Protein AF-A0A453KG47-F1 (afdb_monomer_lite)

pLDDT: mean 87.41, std 11.43, range [34.94, 98.25]

InterPro domains:
  IPR020103 Pseudouridine synthase, catalytic domain superfamily [SSF55120] (7-98)
  IPR050188 RluA Pseudouridine Synthase [PTHR21600] (10-138)

Organism: Aegilops tauschii subsp. strangulata (NCBI:txid200361)

Secondary structure (DSSP, 8-state):
----EETTEE------SS--TTHHHHIIIIISS-PPTT-TTT-HHHHHT--PPPPPTTS-HHHH--EEPGGG-EES--STTSSSPPP-----EEEEE-HHHHHHHHTSTT-----TT--EEEEEPPPPHHHHHHHHHHHHHT-

Sequence (143 aa):
WGLLMIAGFTWLELFPLTGRKHQLRVHCAEVLGTPIVGDYKYGRQAHQDWTPLPVPQTVDEELLRKQRLPFGLVLGGGSVAEEQPQLHLHCKQMMLPDISAAVQGLQSEDAERDFSGLEKLSFVAPLPLHMRLSWEVLKSVDK

Structure (mmCIF, N/CA/C/O backbone):
data_AF-A0A453KG47-F1
#
_entry.id   AF-A0A453KG47-F1
#
loop_
_atom_site.group_PDB
_atom_site.id
_atom_site.type_symbol
_atom_site.label_atom_id
_atom_site.label_alt_id
_atom_site.label_comp_id
_atom_site.label_asym_id
_atom_site.label_entity_id
_atom_site.label_seq_id
_atom_site.pdbx_PDB_ins_code
_atom_site.Cartn_x
_atom_site.Cartn_y
_atom_site.Cartn_z
_atom_site.occupancy
_atom_site.B_iso_or_equiv
_atom_site.auth_seq_id
_atom_site.auth_comp_id
_atom_site.auth_asym_id
_atom_site.auth_atom_id
_atom_site.pdbx_PDB_model_num
ATOM 1 N N . TRP A 1 1 ? -12.589 12.469 -5.146 1.00 34.94 1 TRP A N 1
ATOM 2 C CA . TRP A 1 1 ? -11.857 11.268 -5.580 1.00 34.94 1 TRP A CA 1
ATOM 3 C C . TRP A 1 1 ? -11.269 11.546 -6.952 1.00 34.94 1 TRP A C 1
ATOM 5 O O . TRP A 1 1 ? -12.006 11.524 -7.926 1.00 34.94 1 TRP A O 1
ATOM 15 N N . GLY A 1 2 ? -9.999 11.942 -7.022 1.00 42.84 2 GLY A N 1
ATOM 16 C CA . GLY A 1 2 ? -9.294 12.118 -8.291 1.00 42.84 2 GLY A CA 1
ATOM 17 C C . GLY A 1 2 ? -8.295 10.982 -8.432 1.00 42.84 2 GLY A C 1
ATOM 18 O O . GLY A 1 2 ? -7.355 10.923 -7.645 1.00 42.84 2 GLY A O 1
ATOM 19 N N . LEU A 1 3 ? -8.518 10.065 -9.376 1.00 56.25 3 LEU A N 1
ATOM 20 C CA . LEU A 1 3 ? -7.444 9.183 -9.822 1.00 56.25 3 LEU A CA 1
ATOM 21 C C . LEU A 1 3 ? -6.470 10.052 -10.616 1.00 56.25 3 LEU A C 1
ATOM 23 O O . LEU A 1 3 ? -6.812 10.532 -11.694 1.00 56.25 3 LEU A O 1
ATOM 27 N N . LEU A 1 4 ? -5.278 10.269 -10.072 1.00 61.41 4 LEU A N 1
ATOM 28 C CA . LEU A 1 4 ? -4.170 10.839 -10.822 1.00 61.41 4 LEU A CA 1
ATOM 29 C C . LEU A 1 4 ? -3.361 9.665 -11.376 1.00 61.41 4 LEU A C 1
ATOM 31 O O . LEU A 1 4 ? -2.718 8.943 -10.610 1.00 61.41 4 LEU A O 1
ATOM 35 N N . MET A 1 5 ? -3.471 9.436 -12.686 1.00 71.25 5 MET A N 1
ATOM 36 C CA . MET A 1 5 ? -2.599 8.502 -13.392 1.00 71.25 5 MET A CA 1
ATOM 37 C C . MET A 1 5 ? -1.358 9.251 -13.862 1.00 71.25 5 MET A C 1
ATOM 39 O O . MET A 1 5 ? -1.489 10.204 -14.622 1.00 71.25 5 MET A O 1
ATOM 43 N N . ILE A 1 6 ? -0.173 8.815 -13.440 1.00 75.94 6 ILE A N 1
ATOM 44 C CA . ILE A 1 6 ? 1.103 9.385 -13.890 1.00 75.94 6 ILE A CA 1
ATOM 45 C C . ILE A 1 6 ? 2.015 8.245 -14.314 1.00 75.94 6 ILE A C 1
ATOM 47 O O . ILE A 1 6 ? 2.240 7.322 -13.534 1.00 75.94 6 ILE A O 1
ATOM 51 N N . ALA A 1 7 ? 2.531 8.298 -15.544 1.00 79.31 7 ALA A N 1
ATOM 52 C CA . ALA A 1 7 ? 3.464 7.302 -16.082 1.00 79.31 7 ALA A CA 1
ATOM 53 C C . ALA A 1 7 ? 2.979 5.837 -15.955 1.00 79.31 7 ALA A C 1
ATOM 55 O O . ALA A 1 7 ? 3.777 4.928 -15.756 1.00 79.31 7 ALA A O 1
ATOM 56 N N . GLY A 1 8 ? 1.663 5.603 -16.034 1.00 86.88 8 GLY A N 1
ATOM 57 C CA . GLY A 1 8 ? 1.062 4.270 -15.872 1.00 86.88 8 GLY A CA 1
ATOM 58 C C . GLY A 1 8 ? 0.831 3.827 -14.419 1.00 86.88 8 GLY A C 1
ATOM 59 O O . GLY A 1 8 ? 0.343 2.724 -14.191 1.00 86.88 8 GLY A O 1
ATOM 60 N N . PHE A 1 9 ? 1.120 4.680 -13.433 1.00 91.56 9 PHE A N 1
ATOM 61 C CA . PHE A 1 9 ? 0.868 4.429 -12.014 1.00 91.56 9 PHE A CA 1
ATOM 62 C C . PHE A 1 9 ? -0.370 5.177 -11.529 1.00 91.56 9 PHE A C 1
ATOM 64 O O . PHE A 1 9 ? -0.667 6.271 -11.998 1.00 91.56 9 PHE A O 1
ATOM 71 N N . THR A 1 10 ? -1.067 4.607 -10.546 1.00 92.19 10 THR A N 1
ATOM 72 C CA . THR A 1 10 ? -2.227 5.232 -9.894 1.00 92.19 10 THR A CA 1
ATOM 73 C C . THR A 1 10 ? -2.053 5.213 -8.382 1.00 92.19 10 THR A C 1
ATOM 75 O O . THR A 1 10 ? -1.703 4.184 -7.803 1.00 92.19 10 THR A O 1
ATOM 78 N N . TRP A 1 11 ? -2.349 6.338 -7.731 1.00 92.12 11 TRP A N 1
ATOM 79 C CA . TRP A 1 11 ? -2.468 6.406 -6.275 1.00 92.12 11 TRP A CA 1
ATOM 80 C C . TRP A 1 11 ? -3.888 6.037 -5.836 1.00 92.12 11 TRP A C 1
ATOM 82 O O . TRP A 1 11 ? -4.858 6.620 -6.319 1.00 92.12 11 TRP A O 1
ATOM 92 N N . LEU A 1 12 ? -4.010 5.067 -4.927 1.00 93.56 12 LEU A N 1
ATOM 93 C CA . LEU A 1 12 ? -5.296 4.534 -4.473 1.00 93.56 12 LEU A CA 1
ATOM 94 C C . LEU A 1 12 ? -5.431 4.627 -2.953 1.00 93.56 12 LEU A C 1
ATOM 96 O O . LEU A 1 12 ? -4.535 4.229 -2.210 1.00 93.56 12 LEU A O 1
ATOM 100 N N . GLU A 1 13 ? -6.601 5.072 -2.504 1.00 95.19 13 GLU A N 1
ATOM 101 C CA . GLU A 1 13 ? -7.048 4.937 -1.119 1.00 95.19 13 GLU A CA 1
ATOM 102 C C . GLU A 1 13 ? -8.040 3.774 -1.030 1.00 95.19 13 GLU A C 1
ATOM 104 O O . GLU A 1 13 ? -8.996 3.695 -1.801 1.00 95.19 13 GLU A O 1
ATOM 109 N N . LEU A 1 14 ? -7.798 2.845 -0.103 1.00 95.50 14 LEU A N 1
ATOM 110 C CA . LEU A 1 14 ? -8.571 1.612 0.040 1.00 95.50 14 LEU A CA 1
ATOM 111 C C . LEU A 1 14 ? -9.119 1.504 1.465 1.00 95.50 14 LEU A C 1
ATOM 113 O O . LEU A 1 14 ? -8.374 1.654 2.431 1.00 95.50 14 LEU A O 1
ATOM 117 N N . PHE A 1 15 ? -10.404 1.169 1.586 1.00 96.00 15 PHE A N 1
ATOM 118 C CA . PHE A 1 15 ? -11.104 0.998 2.862 1.00 96.00 15 PHE A CA 1
ATOM 119 C C . PHE A 1 15 ? -11.572 -0.460 2.993 1.00 96.00 15 PHE A C 1
ATOM 121 O O . PHE A 1 15 ? -12.695 -0.786 2.599 1.00 96.00 15 PHE A O 1
ATOM 128 N N . PRO A 1 16 ? -10.711 -1.384 3.462 1.00 95.31 16 PRO A N 1
ATOM 129 C CA . PRO A 1 16 ? -11.088 -2.787 3.590 1.00 95.31 16 PRO A CA 1
ATOM 130 C C . PRO A 1 16 ? -12.182 -2.967 4.650 1.00 95.31 16 PRO A C 1
ATOM 132 O O . PRO A 1 16 ? -11.995 -2.614 5.810 1.00 95.31 16 PRO A O 1
ATOM 135 N N . LEU A 1 17 ? -13.303 -3.583 4.264 1.00 95.25 17 LEU A N 1
ATOM 136 C CA . LEU A 1 17 ? -14.383 -3.946 5.195 1.00 95.25 17 LEU A CA 1
ATOM 137 C C . LEU A 1 17 ? -14.085 -5.226 5.990 1.00 95.25 17 LEU A C 1
ATOM 139 O O . LEU A 1 17 ? -14.712 -5.493 7.010 1.00 95.25 17 LEU A O 1
ATOM 143 N N . THR A 1 18 ? -13.140 -6.039 5.518 1.00 96.56 18 THR A N 1
ATOM 144 C CA . THR A 1 18 ? -12.721 -7.282 6.173 1.00 96.56 18 THR A CA 1
ATOM 145 C C . THR A 1 18 ? -11.199 -7.356 6.265 1.00 96.56 18 THR A C 1
ATOM 147 O O . THR A 1 18 ? -10.495 -6.657 5.545 1.00 96.56 18 THR A O 1
ATOM 150 N N . GLY A 1 19 ? -10.678 -8.230 7.128 1.00 94.81 19 GLY A N 1
ATOM 151 C CA . GLY A 1 19 ? -9.236 -8.418 7.344 1.00 94.81 19 GLY A CA 1
ATOM 152 C C . GLY A 1 19 ? -8.673 -9.714 6.754 1.00 94.81 19 GLY A C 1
ATOM 153 O O . GLY A 1 19 ? -7.872 -10.380 7.408 1.00 94.81 19 GLY A O 1
ATOM 154 N N . ARG A 1 20 ? -9.118 -10.153 5.565 1.00 97.50 20 ARG A N 1
ATOM 155 C CA . ARG A 1 20 ? -8.637 -11.426 4.991 1.00 97.50 20 ARG A CA 1
ATOM 156 C C . ARG A 1 20 ? -7.151 -11.324 4.624 1.00 97.50 20 ARG A C 1
ATOM 158 O O . ARG A 1 20 ? -6.651 -10.273 4.218 1.00 97.50 20 ARG A O 1
ATOM 165 N N . LYS A 1 21 ? -6.427 -12.442 4.734 1.00 97.62 21 LYS A N 1
ATOM 166 C CA . LYS A 1 21 ? -4.990 -12.496 4.429 1.00 97.62 21 LYS A CA 1
ATOM 167 C C . LYS A 1 21 ? -4.726 -12.021 2.995 1.00 97.62 21 LYS A C 1
ATOM 169 O O . LYS A 1 21 ? -5.257 -12.595 2.052 1.00 97.62 21 LYS A O 1
ATOM 174 N N . HIS A 1 22 ? -3.878 -11.000 2.854 1.00 97.69 22 HIS A N 1
ATOM 175 C CA . HIS A 1 22 ? -3.499 -10.376 1.576 1.00 97.69 22 HIS A CA 1
ATOM 176 C C . HIS A 1 22 ? -4.663 -9.802 0.747 1.00 97.69 22 HIS A C 1
ATOM 178 O O . HIS A 1 22 ? -4.491 -9.586 -0.448 1.00 97.69 22 HIS A O 1
ATOM 184 N N . GLN A 1 23 ? -5.820 -9.524 1.354 1.00 97.88 23 GLN A N 1
ATOM 185 C CA . GLN A 1 23 ? -7.038 -9.137 0.636 1.00 97.88 23 GLN A CA 1
ATOM 186 C C . GLN A 1 23 ? -6.830 -8.023 -0.395 1.00 97.88 23 GLN A C 1
ATOM 188 O O . GLN A 1 23 ? -7.130 -8.214 -1.568 1.00 97.88 23 GLN A O 1
ATOM 193 N N . LEU A 1 24 ? -6.268 -6.887 0.028 1.00 97.94 24 LEU A N 1
ATOM 194 C CA . LEU A 1 24 ? -6.058 -5.738 -0.857 1.00 97.94 24 LEU A CA 1
ATOM 195 C C . LEU A 1 24 ? -5.092 -6.056 -2.002 1.00 97.94 24 LEU A C 1
ATOM 197 O O . LEU A 1 24 ? -5.326 -5.658 -3.134 1.00 97.94 24 LEU A O 1
ATOM 201 N N . ARG A 1 25 ? -4.042 -6.833 -1.723 1.00 98.25 25 ARG A N 1
ATOM 202 C CA . ARG A 1 25 ? -3.035 -7.234 -2.715 1.00 98.25 25 ARG A CA 1
ATOM 203 C C . ARG A 1 25 ? -3.645 -8.095 -3.819 1.00 98.25 25 ARG A C 1
ATOM 205 O O . ARG A 1 25 ? -3.431 -7.825 -4.994 1.00 98.25 25 ARG A O 1
ATOM 212 N N . VAL A 1 26 ? -4.444 -9.091 -3.428 1.00 98.00 26 VAL A N 1
ATOM 213 C CA . VAL A 1 26 ? -5.164 -9.970 -4.362 1.00 98.00 26 VAL A CA 1
ATOM 214 C C . VAL A 1 26 ? -6.213 -9.185 -5.144 1.00 98.00 26 VAL A C 1
ATOM 216 O O . VAL A 1 26 ? -6.305 -9.347 -6.352 1.00 98.00 26 VAL A O 1
ATOM 219 N N . HIS A 1 27 ? -6.977 -8.306 -4.489 1.00 97.50 27 HIS A N 1
ATOM 220 C CA . HIS A 1 27 ? -7.978 -7.486 -5.174 1.00 97.50 27 HIS A CA 1
ATOM 221 C C . HIS A 1 27 ? -7.336 -6.564 -6.223 1.00 97.50 27 HIS A C 1
ATOM 223 O O . HIS A 1 27 ? -7.817 -6.498 -7.349 1.00 97.50 27 HIS A O 1
ATOM 229 N N . CYS A 1 28 ? -6.230 -5.894 -5.891 1.00 97.50 28 CYS A N 1
ATOM 230 C CA . CYS A 1 28 ? -5.508 -5.055 -6.845 1.00 97.50 28 CYS A CA 1
ATOM 231 C C . CYS A 1 28 ? -4.959 -5.861 -8.032 1.00 97.50 28 CYS A C 1
ATOM 233 O O . CYS A 1 28 ? -5.132 -5.447 -9.172 1.00 97.50 28 CYS A O 1
ATOM 235 N N . ALA A 1 29 ? -4.339 -7.017 -7.786 1.00 97.19 29 ALA A N 1
ATOM 236 C CA . ALA A 1 29 ? -3.748 -7.821 -8.854 1.00 97.19 29 ALA A CA 1
ATOM 237 C C . ALA A 1 29 ? -4.792 -8.539 -9.727 1.00 97.19 29 ALA A C 1
ATOM 239 O O . ALA A 1 29 ? -4.776 -8.386 -10.942 1.00 97.19 29 ALA A O 1
ATOM 240 N N . GLU A 1 30 ? -5.704 -9.297 -9.117 1.00 96.62 30 GLU A N 1
ATOM 241 C CA . GLU A 1 30 ? -6.575 -10.247 -9.827 1.00 96.62 30 GLU A CA 1
ATOM 242 C C . GLU A 1 30 ? -7.926 -9.643 -10.230 1.00 96.62 30 GLU A C 1
ATOM 244 O O . GLU A 1 30 ? -8.502 -10.036 -11.238 1.00 96.62 30 GLU A O 1
ATOM 249 N N . VAL A 1 31 ? -8.462 -8.703 -9.439 1.00 96.19 31 VAL A N 1
ATOM 250 C CA . VAL A 1 31 ? -9.795 -8.120 -9.692 1.00 96.19 31 VAL A CA 1
ATOM 251 C C . VAL A 1 31 ? -9.683 -6.830 -10.494 1.00 96.19 31 VAL A C 1
ATOM 253 O O . VAL A 1 31 ? -10.427 -6.638 -11.449 1.00 96.19 31 VAL A O 1
ATOM 256 N N . LEU A 1 32 ? -8.757 -5.944 -10.114 1.00 94.75 32 LEU A N 1
ATOM 257 C CA . LEU A 1 32 ? -8.539 -4.681 -10.825 1.00 94.75 32 LEU A CA 1
ATOM 258 C C . LEU A 1 32 ? -7.584 -4.824 -12.018 1.00 94.75 32 LEU A C 1
ATOM 260 O O . LEU A 1 32 ? -7.569 -3.951 -12.879 1.00 94.75 32 LEU A O 1
ATOM 264 N N . GLY A 1 33 ? -6.777 -5.890 -12.074 1.00 94.81 33 GLY A N 1
ATOM 265 C CA . GLY A 1 33 ? -5.730 -6.039 -13.091 1.00 94.81 33 GLY A CA 1
ATOM 266 C C . GLY A 1 33 ? -4.569 -5.048 -12.928 1.00 94.81 33 GLY A C 1
ATOM 267 O O . GLY A 1 33 ? -3.764 -4.884 -13.840 1.00 94.81 33 GLY A O 1
ATOM 268 N N . THR A 1 34 ? -4.475 -4.376 -11.778 1.00 95.00 34 THR A N 1
ATOM 269 C CA . THR A 1 34 ? -3.492 -3.326 -11.478 1.00 95.00 34 THR A CA 1
ATOM 270 C C . THR A 1 34 ? -2.743 -3.682 -10.187 1.00 95.00 34 THR A C 1
ATOM 272 O O . THR A 1 34 ? -3.102 -3.198 -9.104 1.00 95.00 34 THR A O 1
ATOM 275 N N . PRO A 1 35 ? -1.741 -4.580 -10.244 1.00 96.62 35 PRO A N 1
ATOM 276 C CA . PRO A 1 35 ? -1.026 -5.028 -9.055 1.00 96.62 35 PRO A CA 1
ATOM 277 C C . PRO A 1 35 ? -0.279 -3.879 -8.365 1.00 96.62 35 PRO A C 1
ATOM 279 O O .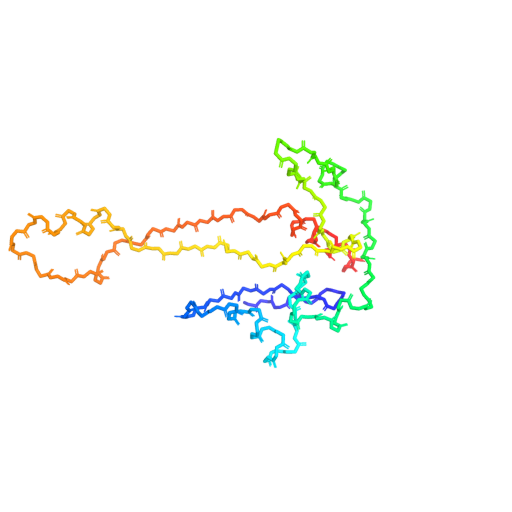 PRO A 1 35 ? 0.174 -2.928 -8.997 1.00 96.62 35 PRO A O 1
ATOM 282 N N . ILE A 1 36 ? -0.122 -3.991 -7.045 1.00 97.56 36 ILE A N 1
ATOM 283 C CA . ILE A 1 36 ? 0.577 -2.987 -6.233 1.00 97.56 36 ILE A CA 1
ATOM 284 C C . ILE A 1 36 ? 2.083 -3.024 -6.542 1.00 97.56 36 ILE A C 1
ATOM 286 O O . ILE A 1 36 ? 2.676 -4.099 -6.638 1.00 97.56 36 ILE A O 1
ATOM 290 N N . VAL A 1 37 ? 2.715 -1.852 -6.639 1.00 97.06 37 VAL A N 1
ATOM 291 C CA . VAL A 1 37 ? 4.169 -1.722 -6.830 1.00 97.06 37 VAL A CA 1
ATOM 292 C C . VAL A 1 37 ? 4.936 -2.409 -5.694 1.00 97.06 37 VAL A C 1
ATOM 294 O O . VAL A 1 37 ? 4.584 -2.276 -4.522 1.00 97.06 37 VAL A O 1
ATOM 297 N N . GLY A 1 38 ? 5.987 -3.152 -6.032 1.00 96.75 38 GLY A N 1
ATOM 298 C CA . GLY A 1 38 ? 6.769 -3.986 -5.118 1.00 96.75 38 GLY A CA 1
ATOM 299 C C . GLY A 1 38 ? 6.056 -5.261 -4.653 1.00 96.75 38 GLY A C 1
ATOM 300 O O . GLY A 1 38 ? 6.550 -5.955 -3.761 1.00 96.75 38 GLY A O 1
ATOM 301 N N . ASP A 1 39 ? 4.892 -5.600 -5.219 1.00 97.50 39 ASP A N 1
ATOM 302 C CA . ASP A 1 39 ? 4.219 -6.870 -4.958 1.00 97.50 39 ASP A CA 1
ATOM 303 C C . ASP A 1 39 ? 4.691 -7.974 -5.912 1.00 97.50 39 ASP A C 1
ATOM 305 O O . ASP A 1 39 ? 3.997 -8.373 -6.846 1.00 97.50 39 ASP A O 1
ATOM 309 N N . TYR A 1 40 ? 5.857 -8.547 -5.629 1.00 96.25 40 TYR A N 1
ATOM 310 C CA . TYR A 1 40 ? 6.413 -9.643 -6.434 1.00 96.25 40 TYR A CA 1
ATOM 311 C C . TYR A 1 40 ? 5.620 -10.954 -6.348 1.00 96.25 40 TYR A C 1
ATOM 313 O O . TYR A 1 40 ? 5.846 -11.871 -7.140 1.00 96.25 40 TYR A O 1
ATOM 321 N N . LYS A 1 41 ? 4.701 -11.082 -5.379 1.00 96.94 41 LYS A N 1
ATOM 322 C CA . LYS A 1 41 ? 3.917 -12.307 -5.197 1.00 96.94 41 LYS A CA 1
ATOM 323 C C . LYS A 1 41 ? 2.724 -12.349 -6.144 1.00 96.94 41 LYS A C 1
ATOM 325 O O . LYS A 1 41 ? 2.522 -13.372 -6.790 1.00 96.94 41 LYS A O 1
ATOM 330 N N . TYR A 1 42 ? 1.943 -11.272 -6.182 1.00 97.31 42 TYR A N 1
ATOM 331 C CA . TYR A 1 42 ? 0.710 -11.194 -6.971 1.00 97.31 42 TYR A CA 1
ATOM 332 C C . TYR A 1 42 ? 0.886 -10.378 -8.258 1.00 97.31 42 TYR A C 1
ATOM 334 O O . TYR A 1 42 ? 0.161 -10.577 -9.218 1.00 97.31 42 TYR A O 1
ATOM 342 N N . GLY A 1 43 ? 1.892 -9.505 -8.317 1.00 94.56 43 GLY A N 1
ATOM 343 C CA . GLY A 1 43 ? 2.206 -8.673 -9.475 1.00 94.56 43 GLY A CA 1
ATOM 344 C C . GLY A 1 43 ? 3.402 -9.154 -10.285 1.00 94.56 43 GLY A C 1
ATOM 345 O O . GLY A 1 43 ? 4.050 -8.324 -10.912 1.00 94.56 43 GLY A O 1
ATOM 346 N N . ARG A 1 44 ? 3.747 -10.451 -10.259 1.00 92.50 44 ARG A N 1
ATOM 347 C CA . ARG A 1 44 ? 4.987 -10.965 -10.874 1.00 92.50 44 ARG A CA 1
ATOM 348 C C . ARG A 1 44 ? 5.173 -10.472 -12.310 1.00 92.50 44 ARG A C 1
ATOM 350 O O . ARG A 1 44 ? 6.254 -10.000 -12.623 1.00 92.50 44 ARG A O 1
ATOM 357 N N . GLN A 1 45 ? 4.140 -10.556 -13.151 1.00 90.38 45 GLN A N 1
ATOM 358 C CA . GLN A 1 45 ? 4.240 -10.147 -14.555 1.00 90.38 45 GLN A CA 1
ATOM 359 C C . GLN A 1 45 ? 4.573 -8.658 -14.701 1.00 90.38 45 GLN A C 1
ATOM 361 O O . GLN A 1 45 ? 5.445 -8.305 -15.481 1.00 90.38 45 GLN A O 1
ATOM 366 N N . ALA A 1 46 ? 3.948 -7.798 -13.893 1.00 90.19 46 ALA A N 1
ATOM 367 C CA . ALA A 1 46 ? 4.208 -6.359 -13.907 1.00 90.19 46 ALA A CA 1
ATOM 368 C C . ALA A 1 46 ? 5.629 -5.991 -13.440 1.00 90.19 46 ALA A C 1
ATOM 370 O O . ALA A 1 46 ? 6.114 -4.914 -13.762 1.00 90.19 46 ALA A O 1
ATOM 371 N N . HIS A 1 47 ? 6.293 -6.872 -12.685 1.00 93.62 47 HIS A N 1
ATOM 372 C CA . HIS A 1 47 ? 7.649 -6.645 -12.179 1.00 93.62 47 HIS A CA 1
ATOM 373 C C . HIS A 1 47 ? 8.731 -7.410 -12.958 1.00 93.62 47 HIS A C 1
ATOM 375 O O . HIS A 1 47 ? 9.905 -7.248 -12.645 1.00 93.62 47 HIS A O 1
ATOM 381 N N . GLN A 1 48 ? 8.369 -8.251 -13.937 1.00 90.31 48 GLN A N 1
ATOM 382 C CA . GLN A 1 48 ? 9.350 -8.939 -14.792 1.00 90.31 48 GLN A CA 1
ATOM 383 C C . GLN A 1 48 ? 10.099 -7.947 -15.680 1.00 90.31 48 GLN A C 1
ATOM 385 O O . GLN A 1 48 ? 11.320 -8.007 -15.760 1.00 90.31 48 GLN A O 1
ATOM 390 N N . ASP A 1 49 ? 9.362 -7.007 -16.267 1.00 85.94 49 ASP A N 1
ATOM 391 C CA . ASP A 1 49 ? 9.893 -5.972 -17.156 1.00 85.94 49 ASP A CA 1
ATOM 392 C C . ASP A 1 49 ? 10.037 -4.627 -16.420 1.00 85.94 49 ASP A C 1
ATOM 394 O O . ASP A 1 49 ? 9.896 -3.551 -17.007 1.00 85.94 49 ASP A O 1
ATOM 398 N N . TRP A 1 50 ? 10.261 -4.678 -15.099 1.00 92.50 50 TRP A N 1
ATOM 399 C CA . TRP A 1 50 ? 10.381 -3.476 -14.282 1.00 92.50 50 TRP A CA 1
ATOM 400 C C . TRP A 1 50 ? 11.553 -2.623 -14.766 1.00 92.50 50 TRP A C 1
ATOM 402 O O . TRP A 1 50 ? 12.696 -3.071 -14.786 1.00 92.50 50 TRP A O 1
ATOM 412 N N . THR A 1 51 ? 11.257 -1.377 -15.124 1.00 91.38 51 THR A N 1
ATOM 413 C CA . THR A 1 51 ? 12.267 -0.385 -15.485 1.00 91.38 51 THR A CA 1
ATOM 414 C C . THR A 1 51 ? 12.196 0.752 -14.472 1.00 91.38 51 THR A C 1
ATOM 416 O O . THR A 1 51 ? 11.150 1.403 -14.382 1.00 91.38 51 THR A O 1
ATOM 419 N N . PRO A 1 52 ? 13.267 0.999 -13.698 1.00 92.38 52 PRO A N 1
ATOM 420 C CA . PRO A 1 52 ? 13.299 2.099 -12.746 1.00 92.38 52 PRO A CA 1
ATOM 421 C C . PRO A 1 52 ? 13.044 3.444 -13.427 1.00 92.38 52 PRO A C 1
ATOM 423 O O . PRO A 1 52 ? 13.607 3.739 -14.483 1.00 92.38 52 PRO A O 1
ATOM 426 N N . LEU A 1 53 ? 12.211 4.280 -12.808 1.00 90.94 53 LEU A N 1
ATOM 427 C CA . LEU A 1 53 ? 12.002 5.642 -13.290 1.00 90.94 53 LEU A CA 1
ATOM 428 C C . LEU A 1 53 ? 13.242 6.510 -13.026 1.00 90.94 53 LEU A C 1
ATOM 430 O O . LEU A 1 53 ? 13.898 6.345 -11.993 1.00 90.94 53 LEU A O 1
ATOM 434 N N . PRO A 1 54 ? 13.562 7.464 -13.917 1.00 88.88 54 PRO A N 1
ATOM 435 C CA . PRO A 1 54 ? 14.673 8.376 -13.691 1.00 88.88 54 PRO A CA 1
ATOM 436 C C . PRO A 1 54 ? 14.404 9.234 -12.451 1.00 88.88 54 PRO A C 1
ATOM 438 O O . PRO A 1 54 ? 13.312 9.776 -12.277 1.00 88.88 54 PRO A O 1
ATOM 441 N N . VAL A 1 55 ? 15.415 9.378 -11.593 1.00 85.44 55 VAL A N 1
ATOM 442 C CA . VAL A 1 55 ? 15.346 10.299 -10.454 1.00 85.44 55 VAL A CA 1
ATOM 443 C C . VAL A 1 55 ? 15.464 11.731 -10.988 1.00 85.44 55 VAL A C 1
ATOM 445 O O . VAL A 1 55 ? 16.465 12.052 -11.635 1.00 85.44 55 VAL A O 1
ATOM 448 N N . PRO A 1 56 ? 14.480 12.611 -10.748 1.00 81.25 56 PRO A N 1
ATOM 449 C CA . PRO A 1 56 ? 14.570 13.995 -11.184 1.00 81.25 56 PRO A CA 1
ATOM 450 C C . PRO A 1 56 ? 15.579 14.760 -10.315 1.00 81.25 56 PRO A C 1
ATOM 452 O O . PRO A 1 56 ? 15.690 14.527 -9.114 1.00 81.25 56 PRO A O 1
ATOM 455 N N . GLN A 1 57 ? 16.272 15.736 -10.908 1.00 78.50 57 GLN A N 1
ATOM 456 C CA . GLN A 1 57 ? 17.287 16.560 -10.222 1.00 78.50 57 GLN A CA 1
ATOM 457 C C . GLN A 1 57 ? 16.726 17.380 -9.045 1.00 78.50 57 GLN A C 1
ATOM 459 O O . GLN A 1 57 ? 17.479 17.947 -8.263 1.00 78.50 57 GLN A O 1
ATOM 464 N N . THR A 1 58 ? 15.400 17.475 -8.936 1.00 79.38 58 THR A N 1
ATOM 465 C CA . THR A 1 58 ? 14.694 18.198 -7.876 1.00 79.38 58 THR A CA 1
ATOM 466 C C . THR A 1 58 ? 14.479 17.374 -6.605 1.00 79.38 58 THR A C 1
ATOM 468 O O . THR A 1 58 ? 13.983 17.934 -5.629 1.00 79.38 58 THR A O 1
ATOM 471 N N . VAL A 1 59 ? 14.768 16.063 -6.599 1.00 80.31 59 VAL A N 1
ATOM 472 C CA . VAL A 1 59 ? 14.671 15.256 -5.369 1.00 80.31 59 VAL A CA 1
ATOM 473 C C . VAL A 1 59 ? 15.808 15.631 -4.430 1.00 80.31 59 VAL A C 1
ATOM 475 O O . VAL A 1 59 ? 16.960 15.712 -4.841 1.00 80.31 59 VAL A O 1
ATOM 478 N N . ASP A 1 60 ? 15.479 15.824 -3.157 1.00 80.06 60 ASP A N 1
ATOM 479 C CA . ASP A 1 60 ? 16.471 16.013 -2.103 1.00 80.06 60 ASP A CA 1
ATOM 480 C C . ASP A 1 60 ? 17.358 14.761 -1.966 1.00 80.06 60 ASP A C 1
ATOM 482 O O . ASP A 1 60 ? 16.865 13.662 -1.692 1.00 80.06 60 ASP A O 1
ATOM 486 N N . GLU A 1 61 ? 18.669 14.939 -2.139 1.00 80.75 61 GLU A N 1
ATOM 487 C CA . GLU A 1 61 ? 19.695 13.898 -1.997 1.00 80.75 61 GLU A CA 1
ATOM 488 C C . GLU A 1 61 ? 19.618 13.174 -0.643 1.00 80.75 61 GLU A C 1
ATOM 490 O O . GLU A 1 61 ? 19.894 11.975 -0.555 1.00 80.75 61 GLU A O 1
ATOM 495 N N . GLU A 1 62 ? 19.175 13.852 0.422 1.00 81.75 62 GLU A N 1
ATOM 496 C CA . GLU A 1 62 ? 19.022 13.217 1.734 1.00 81.75 62 GLU A CA 1
ATOM 497 C C . GLU A 1 62 ? 17.908 12.158 1.731 1.00 81.75 62 GLU A C 1
ATOM 499 O O . GLU A 1 62 ? 18.011 11.153 2.434 1.00 81.75 62 GLU A O 1
ATOM 504 N N . LEU A 1 63 ? 16.870 12.310 0.899 1.00 77.88 63 LEU A N 1
ATOM 505 C CA . LEU A 1 63 ? 15.839 11.280 0.756 1.00 77.88 63 LEU A CA 1
ATOM 506 C C . LEU A 1 63 ? 16.378 10.044 0.021 1.00 77.88 63 LEU A C 1
ATOM 508 O O . LEU A 1 63 ? 15.939 8.931 0.304 1.00 77.88 63 LEU A O 1
ATOM 512 N N . LEU A 1 64 ? 17.328 10.218 -0.901 1.00 80.25 64 LEU A N 1
ATOM 513 C CA . LEU A 1 64 ? 17.968 9.121 -1.640 1.00 80.25 64 LEU A CA 1
ATOM 514 C C . LEU A 1 64 ? 18.971 8.344 -0.776 1.00 80.25 64 LEU A C 1
ATOM 516 O O . LEU A 1 64 ? 19.322 7.199 -1.082 1.00 80.25 64 LEU A O 1
ATOM 520 N N . ARG A 1 65 ? 19.425 8.948 0.324 1.00 82.88 65 ARG A N 1
ATOM 521 C CA . ARG A 1 65 ? 20.443 8.382 1.200 1.00 82.88 65 ARG A CA 1
ATOM 522 C C . ARG A 1 65 ? 19.968 7.083 1.850 1.00 82.88 65 ARG A C 1
ATOM 524 O O . ARG A 1 65 ? 19.015 7.038 2.625 1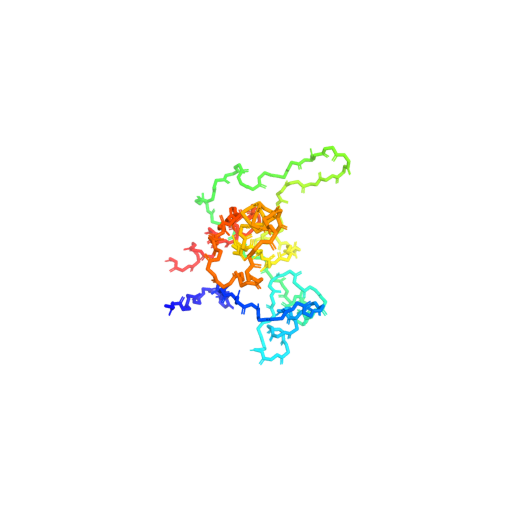.00 82.88 65 ARG A O 1
ATOM 531 N N . LYS A 1 66 ? 20.705 6.003 1.584 1.00 85.44 66 LYS A N 1
ATOM 532 C CA . LYS A 1 66 ? 20.513 4.703 2.238 1.00 85.44 66 LYS A CA 1
ATOM 533 C C . LYS A 1 66 ? 21.311 4.673 3.538 1.00 85.44 66 LYS A C 1
ATOM 535 O O . LYS A 1 66 ? 22.539 4.758 3.522 1.00 85.44 66 LYS A O 1
ATOM 540 N N . GLN A 1 67 ? 20.628 4.529 4.667 1.00 83.12 67 GLN A N 1
ATOM 541 C CA . GLN A 1 67 ? 21.250 4.441 5.984 1.00 83.12 67 GLN A CA 1
ATOM 542 C C . GLN A 1 67 ? 21.173 3.011 6.514 1.00 83.12 67 GLN A C 1
ATOM 544 O O . GLN A 1 67 ? 20.103 2.412 6.587 1.00 83.12 67 GLN A O 1
ATOM 549 N N . ARG A 1 68 ? 22.313 2.460 6.935 1.00 85.88 68 ARG A N 1
ATOM 550 C CA . ARG A 1 68 ? 22.337 1.187 7.663 1.00 85.88 68 ARG A CA 1
ATOM 551 C C . ARG A 1 68 ? 22.033 1.455 9.132 1.00 85.88 68 ARG A C 1
ATOM 553 O O . ARG A 1 68 ? 22.750 2.203 9.790 1.00 85.88 68 ARG A O 1
ATOM 560 N N . LEU A 1 69 ? 20.968 0.845 9.622 1.00 84.50 69 LEU A N 1
ATOM 561 C CA . LEU A 1 69 ? 20.550 0.866 11.014 1.00 84.50 69 LEU A CA 1
ATOM 562 C C . LEU A 1 69 ? 21.084 -0.383 11.747 1.00 84.50 69 LEU A C 1
ATOM 564 O O . LEU A 1 69 ? 21.516 -1.351 11.104 1.00 84.50 69 LEU A O 1
ATOM 568 N N . PRO A 1 70 ? 21.071 -0.391 13.095 1.00 91.38 70 PRO A N 1
ATOM 569 C CA . PRO A 1 70 ? 21.383 -1.582 13.879 1.00 91.38 70 PRO A CA 1
ATOM 570 C C . PRO A 1 70 ? 20.564 -2.805 13.441 1.00 91.38 70 PRO A C 1
ATOM 572 O O . PRO A 1 70 ? 19.497 -2.683 12.840 1.00 91.38 70 PRO A O 1
ATOM 575 N N . PHE A 1 71 ? 21.073 -4.000 13.755 1.00 86.88 71 PHE A N 1
ATOM 576 C CA . PHE A 1 71 ? 20.437 -5.285 13.417 1.00 86.88 71 PHE A CA 1
ATOM 577 C C . PHE A 1 71 ? 20.325 -5.573 11.909 1.00 86.88 71 PHE A C 1
ATOM 579 O O . PHE A 1 71 ? 19.532 -6.411 11.491 1.00 86.88 71 PHE A O 1
ATOM 586 N N . GLY A 1 72 ? 21.136 -4.903 11.082 1.00 78.88 72 GLY A N 1
ATOM 587 C CA . GLY A 1 72 ? 21.180 -5.139 9.636 1.00 78.88 72 GLY A CA 1
ATOM 588 C C . GLY A 1 72 ? 20.005 -4.532 8.868 1.00 78.88 72 GLY A C 1
ATOM 589 O O . GLY A 1 72 ? 19.824 -4.846 7.694 1.00 78.88 72 GLY A O 1
ATOM 590 N N . LEU A 1 73 ? 19.226 -3.658 9.507 1.00 77.94 73 LEU A N 1
ATOM 591 C CA . LEU A 1 73 ? 18.142 -2.934 8.858 1.00 77.94 73 LEU A CA 1
ATOM 592 C C . LEU A 1 73 ? 18.715 -1.846 7.943 1.00 77.94 73 LEU A C 1
ATOM 594 O O . LEU A 1 73 ? 19.726 -1.217 8.254 1.00 77.94 73 LEU A O 1
ATOM 598 N N . VAL A 1 74 ? 18.068 -1.613 6.806 1.00 79.62 74 VAL A N 1
ATOM 599 C CA . VAL A 1 74 ? 18.424 -0.534 5.880 1.00 79.62 74 VAL A CA 1
ATOM 600 C C . VAL A 1 74 ? 17.230 0.400 5.773 1.00 79.62 74 VAL A C 1
ATOM 602 O O . VAL A 1 74 ? 16.124 -0.033 5.459 1.00 79.62 74 VAL A O 1
ATOM 605 N N . LEU A 1 75 ? 17.458 1.674 6.072 1.00 80.25 75 LEU A N 1
ATOM 606 C CA . LEU A 1 75 ? 16.511 2.759 5.875 1.00 80.25 75 LEU A CA 1
ATOM 607 C C . LEU A 1 75 ? 16.798 3.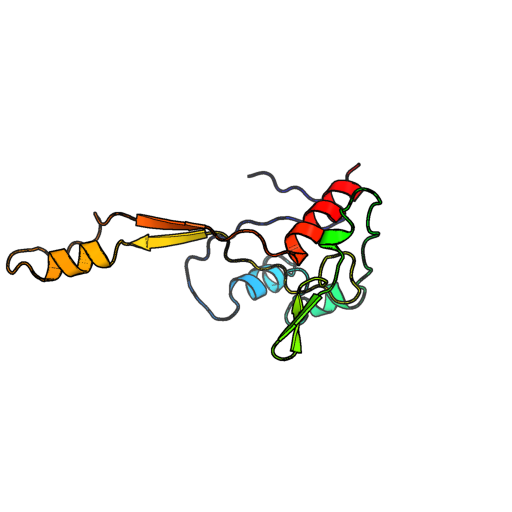422 4.525 1.00 80.25 75 LEU A C 1
ATOM 609 O O . LEU A 1 75 ? 17.950 3.726 4.222 1.00 80.25 75 LEU A O 1
ATOM 613 N N . GLY A 1 76 ? 15.753 3.648 3.731 1.00 83.25 76 GLY A N 1
ATOM 614 C CA . GLY A 1 76 ? 15.863 4.206 2.379 1.00 83.25 76 GLY A CA 1
ATOM 615 C C . GLY A 1 76 ? 15.880 3.148 1.271 1.00 83.25 76 GLY A C 1
ATOM 616 O O . GLY A 1 76 ? 15.884 1.942 1.528 1.00 83.25 76 GLY A O 1
ATOM 617 N N . GLY A 1 77 ? 15.858 3.618 0.022 1.00 88.25 77 GLY A N 1
ATOM 618 C CA . GLY A 1 77 ? 15.684 2.779 -1.168 1.00 88.25 77 GLY A CA 1
ATOM 619 C C . GLY A 1 77 ? 14.267 2.216 -1.326 1.00 88.25 77 GLY A C 1
ATOM 620 O O . GLY A 1 77 ? 13.365 2.521 -0.550 1.00 88.25 77 GLY A O 1
ATOM 621 N N . GLY A 1 78 ? 14.064 1.384 -2.349 1.00 92.25 78 GLY A N 1
ATOM 622 C CA . GLY A 1 78 ? 12.779 0.733 -2.622 1.00 92.25 78 GLY A CA 1
ATOM 623 C C . GLY A 1 78 ? 11.698 1.634 -3.227 1.00 92.25 78 GLY A C 1
ATOM 624 O O . GLY A 1 78 ? 10.523 1.261 -3.188 1.00 92.25 78 GLY A O 1
ATOM 625 N N . SER A 1 79 ? 12.058 2.812 -3.738 1.00 94.38 79 SER A N 1
ATOM 626 C CA . SER A 1 79 ? 11.140 3.665 -4.498 1.00 94.38 79 SER A CA 1
ATOM 627 C C . SER A 1 79 ? 10.936 3.123 -5.920 1.00 94.38 79 SER A C 1
ATOM 629 O O . SER A 1 79 ? 11.554 2.136 -6.318 1.00 94.38 79 SER A O 1
ATOM 631 N N . VAL A 1 80 ? 10.091 3.783 -6.715 1.00 94.38 80 VAL A N 1
ATOM 632 C CA . VAL A 1 80 ? 9.906 3.461 -8.143 1.00 94.38 80 VAL A CA 1
ATOM 633 C C . VAL A 1 80 ? 11.136 3.762 -9.012 1.00 94.38 80 VAL A C 1
ATOM 635 O O . VAL A 1 80 ? 11.180 3.359 -10.169 1.00 94.38 80 VAL A O 1
ATOM 638 N N . ALA A 1 81 ? 12.129 4.467 -8.469 1.00 92.44 81 ALA A N 1
ATOM 639 C CA . AL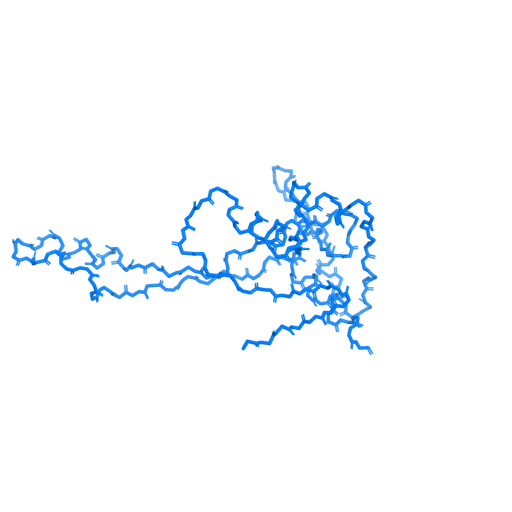A A 1 81 ? 13.392 4.755 -9.145 1.00 92.44 81 ALA A CA 1
ATOM 640 C C . ALA A 1 81 ? 14.484 3.712 -8.851 1.00 92.44 81 ALA A C 1
ATOM 642 O O . ALA A 1 81 ? 15.641 3.890 -9.219 1.00 92.44 81 ALA A O 1
ATOM 643 N N . GLU A 1 82 ? 14.134 2.622 -8.168 1.00 91.88 82 GLU A N 1
ATOM 644 C CA . GLU A 1 82 ? 15.058 1.553 -7.803 1.00 91.88 82 GLU A CA 1
ATOM 645 C C . GLU A 1 82 ? 14.744 0.276 -8.593 1.00 91.88 82 GLU A C 1
ATOM 647 O O . GLU A 1 82 ? 13.592 0.014 -8.943 1.00 91.88 82 GLU A O 1
ATOM 652 N N . GLU A 1 83 ? 15.771 -0.546 -8.821 1.00 91.62 83 GLU A N 1
ATOM 653 C CA . GLU A 1 83 ? 15.683 -1.862 -9.487 1.00 91.62 83 GLU A CA 1
ATOM 654 C C . GLU A 1 83 ? 14.683 -2.802 -8.805 1.00 91.62 83 GLU A C 1
ATOM 656 O O . GLU A 1 83 ? 14.011 -3.610 -9.440 1.00 91.62 83 GLU A O 1
ATOM 661 N N . GLN A 1 84 ? 14.594 -2.702 -7.478 1.00 92.38 84 GLN A N 1
ATOM 662 C CA . GLN A 1 84 ? 13.726 -3.532 -6.655 1.00 92.38 84 GLN A CA 1
ATOM 663 C C . GLN A 1 84 ? 12.882 -2.640 -5.742 1.00 92.38 84 GLN A C 1
ATOM 665 O O . GLN A 1 84 ? 13.256 -2.409 -4.584 1.00 92.38 84 GLN A O 1
ATOM 670 N N . PRO A 1 85 ? 11.739 -2.119 -6.225 1.00 95.00 85 PRO A N 1
ATOM 671 C CA . PRO A 1 85 ? 10.826 -1.364 -5.383 1.00 95.00 85 PRO A CA 1
ATOM 672 C C . PRO A 1 85 ? 10.322 -2.213 -4.208 1.00 95.00 85 PRO A C 1
ATOM 674 O O . PRO A 1 85 ? 10.062 -3.414 -4.329 1.00 95.00 85 PRO A O 1
ATOM 677 N N . GLN A 1 86 ? 10.150 -1.573 -3.055 1.00 95.50 86 GLN A N 1
ATOM 678 C CA . GLN A 1 86 ? 9.476 -2.163 -1.901 1.00 95.50 86 GLN A CA 1
ATOM 679 C C . GLN A 1 86 ? 7.958 -2.121 -2.094 1.00 95.50 86 GLN A C 1
ATOM 681 O O . GLN A 1 86 ? 7.440 -1.377 -2.926 1.00 95.50 86 GLN A O 1
ATOM 686 N N . LEU A 1 87 ? 7.222 -2.904 -1.304 1.00 97.12 87 LEU A N 1
ATOM 687 C CA . LEU A 1 87 ? 5.764 -2.940 -1.384 1.00 97.12 87 LEU A CA 1
ATOM 688 C C . LEU A 1 87 ? 5.159 -1.555 -1.095 1.00 97.12 87 LEU A C 1
ATOM 690 O O . LEU A 1 87 ? 5.361 -0.978 -0.025 1.00 97.12 87 LEU A O 1
ATOM 694 N N . HIS A 1 88 ? 4.367 -1.045 -2.034 1.00 97.31 88 HIS A N 1
ATOM 695 C CA . HIS A 1 88 ? 3.645 0.219 -1.929 1.00 97.31 88 HIS A CA 1
ATOM 696 C C . HIS A 1 88 ? 2.228 0.005 -1.370 1.00 97.31 88 HIS A C 1
ATOM 698 O O . HIS A 1 88 ? 1.235 0.436 -1.947 1.00 97.31 88 HIS A O 1
ATOM 704 N N . LEU A 1 89 ? 2.139 -0.619 -0.192 1.00 97.50 89 LEU A N 1
ATOM 705 C CA . LEU A 1 89 ? 0.906 -0.711 0.589 1.00 97.50 89 LEU A CA 1
ATOM 706 C C . LEU A 1 89 ? 1.135 -0.156 2.001 1.00 97.50 89 LEU A C 1
ATOM 708 O O . LEU A 1 89 ? 1.946 -0.696 2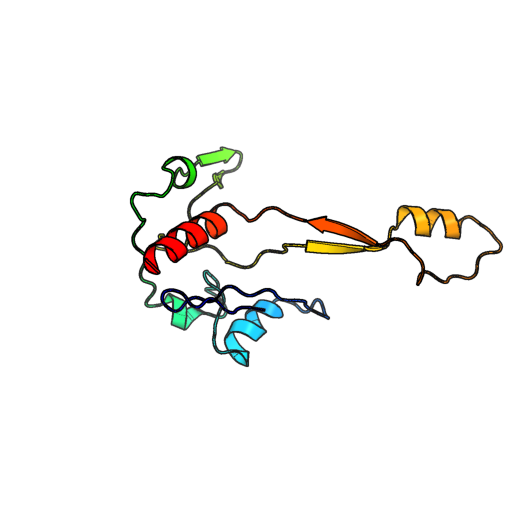.749 1.00 97.50 89 LEU A O 1
ATOM 712 N N . HIS A 1 90 ? 0.412 0.905 2.368 1.00 96.75 90 HIS A N 1
ATOM 713 C CA . HIS A 1 90 ? 0.556 1.596 3.654 1.00 96.75 90 HIS A CA 1
ATOM 714 C C . HIS A 1 90 ? -0.785 1.740 4.367 1.00 96.75 90 HIS A C 1
ATOM 716 O O . HIS A 1 90 ? -1.769 2.181 3.776 1.00 96.75 90 HIS A O 1
ATOM 722 N N . CYS A 1 91 ? -0.814 1.420 5.659 1.00 96.75 91 CYS A N 1
ATOM 723 C CA . CYS A 1 91 ? -1.964 1.701 6.510 1.00 96.75 91 CYS A CA 1
ATOM 724 C C . CYS A 1 91 ? -1.922 3.175 6.933 1.00 96.75 91 CYS A C 1
ATOM 726 O O . CYS A 1 91 ? -1.346 3.522 7.964 1.00 96.75 91 CYS A O 1
ATOM 728 N N . LYS A 1 92 ? -2.507 4.052 6.111 1.00 96.12 92 LYS A N 1
ATOM 729 C CA . LYS A 1 92 ? -2.482 5.506 6.330 1.00 96.12 92 LYS A CA 1
ATOM 730 C C . LYS A 1 92 ? -3.217 5.930 7.596 1.00 96.12 92 LYS A C 1
ATOM 732 O O . LYS A 1 92 ? -2.730 6.801 8.317 1.00 96.12 92 LYS A O 1
ATOM 737 N N . GLN A 1 93 ? -4.383 5.347 7.835 1.00 97.06 93 GLN A N 1
ATOM 738 C CA . GLN A 1 93 ? -5.267 5.738 8.919 1.00 97.06 93 GLN A CA 1
ATOM 739 C C . GLN A 1 93 ? -5.968 4.515 9.500 1.00 97.06 93 GLN A C 1
ATOM 741 O O . GLN A 1 93 ? -6.366 3.614 8.764 1.00 97.06 93 GLN A O 1
ATOM 746 N N . MET A 1 94 ? -6.139 4.512 10.818 1.00 95.94 94 MET A N 1
ATOM 747 C CA . MET A 1 94 ? -6.952 3.544 11.538 1.00 95.94 94 MET A CA 1
ATOM 748 C C . MET A 1 94 ? -7.901 4.290 12.473 1.00 95.94 94 MET A C 1
ATOM 750 O O . MET A 1 94 ? -7.478 5.177 13.210 1.00 95.94 94 MET A O 1
ATOM 754 N N . MET A 1 95 ? -9.180 3.926 12.426 1.00 94.00 95 MET A N 1
ATOM 755 C CA . MET A 1 95 ? -10.205 4.429 13.336 1.00 94.00 95 MET A CA 1
ATOM 756 C C . MET A 1 95 ? -10.579 3.306 14.294 1.00 94.00 95 MET A C 1
ATOM 758 O O . MET A 1 95 ? -11.019 2.249 13.840 1.00 94.00 95 MET A O 1
ATOM 762 N N . LEU A 1 96 ? -10.405 3.527 15.593 1.00 92.69 96 LEU A N 1
ATOM 763 C CA . LEU A 1 96 ? -10.743 2.554 16.631 1.00 92.69 96 LEU A CA 1
ATOM 764 C C . LEU A 1 96 ? -11.684 3.196 17.654 1.00 92.69 96 LEU A C 1
ATOM 766 O O . LEU A 1 96 ? -11.570 4.396 17.898 1.00 92.69 96 LEU A O 1
ATOM 770 N N . PRO A 1 97 ? -12.612 2.437 18.255 1.00 91.75 97 PRO A N 1
ATOM 771 C CA . PRO A 1 97 ? -13.369 2.938 19.395 1.00 91.75 97 PRO A CA 1
ATOM 772 C C . PRO A 1 97 ? -12.428 3.224 20.572 1.00 91.75 97 PRO A C 1
ATOM 774 O O . PRO A 1 97 ? -11.408 2.546 20.732 1.00 91.75 97 PRO A O 1
ATOM 777 N N . ASP A 1 98 ? -12.777 4.195 21.411 1.00 91.81 98 ASP A N 1
ATOM 778 C CA . ASP A 1 98 ? -12.081 4.433 22.669 1.00 91.81 98 ASP A CA 1
ATOM 779 C C . ASP A 1 98 ? -12.355 3.281 23.648 1.00 91.81 98 ASP A C 1
ATOM 781 O O . ASP A 1 98 ? -13.379 3.210 24.333 1.00 91.81 98 ASP A O 1
ATOM 785 N N . ILE A 1 99 ? -11.403 2.349 23.698 1.00 89.56 99 ILE A N 1
ATOM 786 C CA . ILE A 1 99 ? -11.452 1.187 24.584 1.00 89.56 99 ILE A CA 1
ATOM 787 C C . ILE A 1 99 ? -11.350 1.623 26.051 1.00 89.56 99 ILE A C 1
ATOM 789 O O . ILE A 1 99 ? -11.939 0.973 26.909 1.00 89.56 99 ILE A O 1
ATOM 793 N N . SER A 1 100 ? -10.643 2.715 26.358 1.00 89.38 100 SER A N 1
ATOM 794 C CA . SER A 1 100 ? -10.531 3.213 27.732 1.00 89.38 100 SER A CA 1
ATOM 795 C C . SER A 1 100 ? -11.901 3.649 28.250 1.00 89.38 100 SER A C 1
ATOM 797 O O . SER A 1 100 ? -12.317 3.214 29.325 1.00 89.38 100 SER A O 1
ATOM 799 N N . ALA A 1 101 ? -12.639 4.423 27.448 1.00 86.00 101 ALA A N 1
ATOM 800 C CA . ALA A 1 101 ? -14.016 4.807 27.757 1.00 86.00 101 ALA A CA 1
ATOM 801 C C . ALA A 1 101 ? -14.943 3.581 27.869 1.00 86.00 101 ALA A C 1
ATOM 803 O O . ALA A 1 101 ? -15.739 3.482 28.805 1.00 86.00 101 ALA A O 1
ATOM 804 N N . ALA A 1 102 ? -14.795 2.600 26.971 1.00 85.50 102 ALA A N 1
ATOM 805 C CA . ALA A 1 102 ? -15.578 1.363 27.009 1.00 85.50 102 ALA A CA 1
ATOM 806 C C . ALA A 1 102 ? -15.351 0.550 28.296 1.00 85.50 102 ALA A C 1
ATOM 808 O O . ALA A 1 102 ? -16.300 0.044 28.895 1.00 85.50 102 ALA A O 1
ATOM 809 N N . VAL A 1 103 ? -14.094 0.428 28.738 1.00 86.06 103 VAL A N 1
ATOM 810 C CA . VAL A 1 103 ? -13.722 -0.318 29.950 1.00 86.06 103 VAL A CA 1
ATOM 811 C C . VAL A 1 103 ? -14.235 0.372 31.214 1.00 86.06 103 VAL A C 1
ATOM 813 O O . VAL A 1 103 ? -14.669 -0.317 32.133 1.00 86.06 103 VAL A O 1
ATOM 816 N N . GLN A 1 104 ? -14.240 1.708 31.264 1.00 82.50 104 GLN A N 1
ATOM 817 C CA . GLN A 1 104 ? -14.814 2.459 32.388 1.00 82.50 104 GLN A CA 1
ATOM 818 C C . GLN A 1 104 ? -16.327 2.238 32.512 1.00 82.50 104 GLN A C 1
ATOM 820 O O . GLN A 1 104 ? -16.818 1.991 33.611 1.00 82.50 104 GLN A O 1
ATOM 825 N N . GLY A 1 105 ? -17.060 2.248 31.393 1.00 75.88 105 GLY A N 1
ATOM 826 C CA . GLY A 1 105 ? -18.500 1.968 31.388 1.00 75.88 105 GLY A CA 1
ATOM 827 C C . GLY A 1 105 ? -18.840 0.559 31.888 1.00 75.88 105 GLY A C 1
ATOM 828 O O . GLY A 1 105 ? -19.806 0.378 32.625 1.00 75.88 105 GLY A O 1
ATOM 829 N N . LEU A 1 106 ? -18.001 -0.434 31.575 1.00 74.00 106 LEU A N 1
ATOM 830 C CA . LEU A 1 106 ? -18.165 -1.823 32.030 1.00 74.00 106 LEU A CA 1
ATOM 831 C C . LEU A 1 106 ? -17.991 -2.026 33.545 1.00 74.00 106 LEU A C 1
ATOM 833 O O . LEU A 1 106 ? -18.403 -3.064 34.057 1.00 74.00 106 LEU A O 1
ATOM 837 N N . GLN A 1 107 ? -17.370 -1.081 34.256 1.00 69.81 107 GLN A N 1
ATOM 838 C CA . GLN A 1 107 ? -17.213 -1.139 35.716 1.00 69.81 107 GLN A CA 1
ATOM 839 C C . GLN A 1 107 ? -18.446 -0.618 36.469 1.00 69.81 107 GLN A C 1
ATOM 841 O O . GLN A 1 107 ? -18.501 -0.732 37.691 1.00 69.81 107 GLN A O 1
ATOM 846 N N . SER A 1 108 ? -19.432 -0.057 35.761 1.00 68.00 108 SER A N 1
ATOM 847 C CA . SER A 1 108 ? -20.713 0.348 36.342 1.00 68.00 108 SER A CA 1
ATOM 848 C C . SER A 1 108 ? -21.724 -0.802 36.258 1.00 68.00 108 SER A C 1
ATOM 850 O O . SER A 1 108 ? -21.914 -1.387 35.193 1.00 68.00 108 SER A O 1
ATOM 852 N N . GLU A 1 109 ? -22.351 -1.160 37.384 1.00 63.03 109 GLU A N 1
ATOM 853 C CA . GLU A 1 109 ? -23.229 -2.343 37.487 1.00 63.03 109 GLU A CA 1
ATOM 854 C C . GLU A 1 109 ? -24.562 -2.199 36.716 1.00 63.03 109 GLU A C 1
ATOM 856 O O . GLU A 1 109 ? -25.203 -3.207 36.425 1.00 63.03 109 GLU A O 1
ATOM 861 N N . ASP A 1 110 ? -24.930 -0.975 36.313 1.00 59.59 110 ASP A N 1
ATOM 862 C CA . ASP A 1 110 ? -26.236 -0.623 35.727 1.00 59.59 110 ASP A 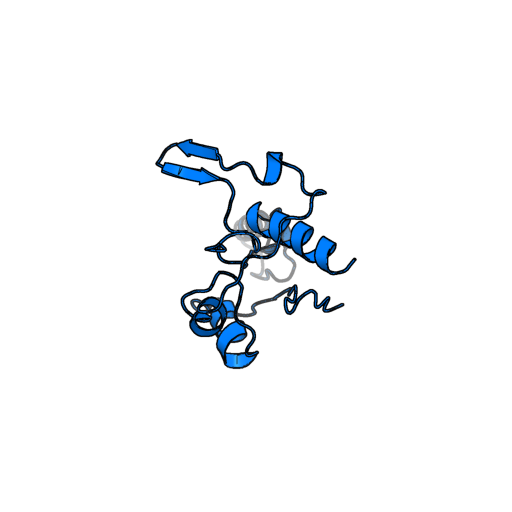CA 1
ATOM 863 C C . ASP A 1 110 ? -26.212 -0.281 34.219 1.00 59.59 110 ASP A C 1
ATOM 865 O O . ASP A 1 110 ? -27.239 0.102 33.654 1.00 59.59 110 ASP A O 1
ATOM 869 N N . ALA A 1 111 ? -25.070 -0.385 33.530 1.00 59.72 111 ALA A N 1
ATOM 870 C CA . ALA A 1 111 ? -24.980 0.056 32.135 1.00 59.72 111 ALA A CA 1
ATOM 871 C C . ALA A 1 111 ? -25.437 -1.013 31.123 1.00 59.72 111 ALA A C 1
ATOM 873 O O . ALA A 1 111 ? -24.884 -2.116 31.044 1.00 59.72 111 ALA A O 1
ATOM 874 N N . GLU A 1 112 ? -26.400 -0.648 30.267 1.00 62.78 112 GLU A N 1
ATOM 875 C CA . GLU A 1 112 ? -26.630 -1.336 28.995 1.00 62.78 112 GLU A CA 1
ATOM 876 C C . GLU A 1 112 ? -25.317 -1.392 28.203 1.00 62.78 112 GLU A C 1
ATOM 878 O O . GLU A 1 112 ? -24.597 -0.403 28.070 1.00 62.78 112 GLU A O 1
ATOM 883 N N . ARG A 1 113 ? -24.996 -2.571 27.664 1.00 68.81 113 ARG A N 1
ATOM 884 C CA . ARG A 1 113 ? -23.760 -2.826 26.906 1.00 68.81 113 ARG A CA 1
ATOM 885 C C . ARG A 1 113 ? -23.864 -2.294 25.476 1.00 68.81 113 ARG A C 1
ATOM 887 O O . ARG A 1 113 ? -23.614 -3.031 24.522 1.00 68.81 113 ARG A O 1
ATOM 894 N N . ASP A 1 114 ? -24.276 -1.042 25.331 1.00 74.81 114 ASP A N 1
ATOM 895 C CA . ASP A 1 114 ? -24.294 -0.342 24.056 1.00 74.81 114 ASP A CA 1
ATOM 896 C C . ASP A 1 114 ? -23.007 0.470 23.882 1.00 74.81 114 ASP A C 1
ATOM 898 O O . ASP A 1 114 ? -22.732 1.432 24.596 1.00 74.81 114 ASP A O 1
ATOM 902 N N . PHE A 1 115 ? -22.206 0.062 22.901 1.00 75.56 115 PHE A N 1
ATOM 903 C CA . PHE A 1 115 ? -20.943 0.709 22.545 1.00 75.56 115 PHE A CA 1
ATOM 904 C C . PHE A 1 115 ? -21.046 1.543 21.262 1.00 75.56 115 PHE A C 1
ATOM 906 O O . PHE A 1 115 ? -20.033 2.027 20.754 1.00 75.56 115 PHE A O 1
ATOM 913 N N . SER A 1 116 ? -22.252 1.709 20.710 1.00 80.12 116 SER A N 1
ATOM 914 C CA . SER A 1 116 ? -22.479 2.469 19.478 1.00 80.12 116 SER A CA 1
ATOM 915 C C . SER A 1 116 ? -22.107 3.951 19.606 1.00 80.12 116 SER A C 1
ATOM 917 O O . SER A 1 116 ? -21.671 4.559 18.625 1.00 80.12 116 SER A O 1
ATOM 919 N N . GLY A 1 117 ? -22.223 4.507 20.816 1.00 81.38 117 GLY A N 1
ATOM 920 C CA . GLY A 1 117 ? -21.909 5.899 21.136 1.00 81.38 117 GLY A CA 1
ATOM 921 C C . GLY A 1 117 ? -20.457 6.180 21.536 1.00 81.38 117 GLY A C 1
ATOM 922 O O . GLY A 1 117 ? -20.156 7.320 21.883 1.00 81.38 117 GLY A O 1
ATOM 923 N N . LEU A 1 118 ? -19.557 5.186 21.517 1.00 85.56 118 LEU A N 1
ATOM 924 C CA . LEU A 1 118 ? -18.161 5.414 21.903 1.00 85.56 118 LEU A CA 1
ATOM 925 C C . LEU A 1 118 ? -17.474 6.428 20.981 1.00 85.56 118 LEU A C 1
ATOM 927 O O . LEU A 1 118 ? -17.600 6.368 19.751 1.00 85.56 118 LEU A O 1
ATOM 931 N N . GLU A 1 119 ? -16.676 7.310 21.584 1.00 89.44 119 GLU A N 1
ATOM 932 C CA . GLU A 1 119 ? -15.767 8.179 20.843 1.00 89.44 119 GLU A CA 1
ATOM 933 C C . GLU A 1 119 ? -14.830 7.331 19.970 1.00 89.44 119 GLU A C 1
ATOM 935 O O . GLU A 1 119 ? -14.377 6.252 20.359 1.00 89.44 119 GLU A O 1
ATOM 940 N N . LYS A 1 120 ? -14.558 7.806 18.752 1.00 92.44 120 LYS A N 1
ATOM 941 C CA . LYS A 1 120 ? -13.667 7.131 17.805 1.00 92.44 120 LYS A CA 1
ATOM 942 C C . LYS A 1 120 ? -12.333 7.856 17.764 1.00 92.44 120 LYS A C 1
ATOM 944 O O . LYS A 1 120 ? -12.258 9.001 17.327 1.00 92.44 120 LYS A O 1
ATOM 949 N N . LEU A 1 121 ? -11.277 7.149 18.135 1.00 94.12 121 LEU A N 1
ATOM 950 C CA . LEU A 1 121 ? -9.907 7.630 18.077 1.00 94.12 121 LEU A CA 1
ATOM 951 C C . LEU A 1 121 ? -9.342 7.428 16.665 1.00 94.12 121 LEU A C 1
ATOM 953 O O . LEU A 1 121 ? -9.468 6.350 16.076 1.00 94.12 121 LEU A O 1
ATOM 957 N N . SER A 1 122 ? -8.718 8.478 16.126 1.00 96.25 122 SER A N 1
ATOM 958 C CA . SER A 1 122 ? -8.088 8.481 14.801 1.00 96.25 122 SER A CA 1
ATOM 959 C C . SER A 1 122 ? -6.574 8.401 14.922 1.00 96.25 122 SER A C 1
ATOM 961 O O . SER A 1 122 ? -5.935 9.293 15.479 1.00 96.25 122 SER A O 1
ATOM 963 N N . PHE A 1 123 ? -5.991 7.358 14.343 1.00 96.31 123 PHE A N 1
ATOM 964 C CA . PHE A 1 123 ? -4.549 7.160 14.281 1.00 96.31 123 PHE A CA 1
ATOM 965 C C . PHE A 1 123 ? -4.090 7.333 12.839 1.00 96.31 123 PHE A C 1
ATOM 967 O O . PHE A 1 123 ? -4.500 6.571 11.965 1.00 96.31 123 PHE A O 1
ATOM 974 N N . VAL A 1 124 ? -3.235 8.323 12.578 1.00 97.38 124 VAL A N 1
ATOM 975 C CA . VAL A 1 124 ? -2.716 8.614 11.234 1.00 97.38 124 VAL A CA 1
ATOM 976 C C . VAL A 1 124 ? -1.214 8.382 11.202 1.00 97.38 124 VAL A C 1
ATOM 978 O O . VAL A 1 124 ? -0.461 9.028 11.927 1.00 97.38 124 VAL A O 1
ATOM 981 N N . ALA A 1 125 ? -0.765 7.497 10.316 1.00 96.31 125 ALA A N 1
ATOM 982 C CA . ALA A 1 125 ? 0.651 7.237 10.105 1.00 96.31 125 ALA A CA 1
ATOM 983 C C . ALA A 1 125 ? 1.207 8.108 8.958 1.00 96.31 125 ALA A C 1
ATOM 985 O O . ALA A 1 125 ? 0.560 8.257 7.906 1.00 96.31 125 ALA A O 1
ATOM 986 N N . PRO A 1 126 ? 2.409 8.697 9.106 1.00 95.94 126 PRO A N 1
ATOM 987 C CA . PRO A 1 126 ? 3.083 9.369 8.001 1.00 95.94 126 PRO A CA 1
ATOM 988 C C . PRO A 1 126 ? 3.436 8.364 6.898 1.00 95.94 126 PRO A C 1
ATOM 990 O O . PRO A 1 126 ? 3.578 7.168 7.147 1.00 95.94 126 PRO A O 1
ATOM 993 N N . LEU A 1 127 ? 3.567 8.855 5.666 1.00 93.81 127 LEU A N 1
ATOM 994 C CA . LEU A 1 127 ? 3.927 8.012 4.530 1.00 93.81 127 LEU A CA 1
ATOM 995 C C . LEU A 1 127 ? 5.387 7.527 4.675 1.00 93.81 127 LEU A C 1
ATOM 997 O O . LEU A 1 127 ? 6.259 8.377 4.921 1.00 93.81 127 LEU A O 1
ATOM 1001 N N . PRO A 1 128 ? 5.664 6.217 4.505 1.00 93.06 128 PRO A N 1
ATOM 1002 C CA . PRO A 1 128 ? 7.018 5.670 4.483 1.00 93.06 128 PRO A CA 1
ATOM 1003 C C . PRO A 1 128 ? 7.924 6.368 3.463 1.00 93.06 128 PRO A C 1
ATOM 1005 O O . PRO A 1 128 ? 7.455 6.888 2.447 1.00 93.06 128 PRO A O 1
ATOM 1008 N N . LEU A 1 129 ? 9.234 6.368 3.732 1.00 92.06 129 LEU A N 1
ATOM 1009 C CA . LEU A 1 129 ? 10.219 7.111 2.939 1.00 92.06 129 LEU A CA 1
ATOM 1010 C C . LEU A 1 129 ? 10.213 6.700 1.459 1.00 92.06 129 LEU A C 1
ATOM 1012 O O . LEU A 1 129 ? 10.165 7.569 0.593 1.00 92.06 129 LEU A O 1
ATOM 1016 N N . HIS A 1 130 ? 10.186 5.397 1.164 1.00 93.19 130 HIS A N 1
ATOM 1017 C CA . HIS A 1 130 ? 10.226 4.889 -0.211 1.00 93.19 130 HIS A CA 1
ATOM 1018 C C . HIS A 1 130 ? 9.008 5.311 -1.033 1.00 93.19 130 HIS A C 1
ATOM 1020 O O . HIS A 1 130 ? 9.150 5.699 -2.184 1.00 93.19 130 HIS A O 1
ATOM 1026 N N . MET A 1 131 ? 7.820 5.316 -0.426 1.00 95.06 131 MET A N 1
ATOM 1027 C CA . MET A 1 131 ? 6.595 5.768 -1.088 1.00 95.06 131 MET A CA 1
ATOM 1028 C C . MET A 1 131 ? 6.580 7.281 -1.308 1.00 95.06 131 MET A C 1
ATOM 1030 O O . MET A 1 131 ? 6.049 7.746 -2.313 1.00 95.06 131 MET A O 1
ATOM 1034 N N . ARG A 1 132 ? 7.148 8.055 -0.374 1.00 92.75 132 ARG A N 1
ATOM 1035 C CA . ARG A 1 132 ? 7.283 9.510 -0.518 1.00 92.75 132 ARG A CA 1
ATOM 1036 C C . ARG A 1 132 ? 8.242 9.858 -1.650 1.00 92.75 132 ARG A C 1
ATOM 1038 O O . ARG A 1 132 ? 7.907 10.686 -2.482 1.00 92.75 132 ARG A O 1
ATOM 1045 N N . LEU A 1 133 ? 9.384 9.181 -1.716 1.00 92.00 133 LEU A N 1
ATOM 1046 C CA . LEU A 1 133 ? 10.305 9.278 -2.846 1.00 92.00 133 LEU A CA 1
ATOM 1047 C C . LEU A 1 133 ? 9.614 8.938 -4.161 1.00 92.00 133 LEU A C 1
ATOM 1049 O O . LEU A 1 133 ? 9.717 9.699 -5.116 1.00 92.00 133 LEU A O 1
ATOM 1053 N N . SER A 1 134 ? 8.869 7.830 -4.203 1.00 93.25 134 SER A N 1
ATOM 1054 C CA . SER A 1 134 ? 8.132 7.451 -5.407 1.00 93.25 134 SER A CA 1
ATOM 1055 C C . SER A 1 134 ? 7.134 8.513 -5.841 1.00 93.25 134 SER A C 1
ATOM 1057 O O . SER A 1 134 ? 6.978 8.758 -7.029 1.00 93.25 134 SER A O 1
ATOM 1059 N N . TRP A 1 135 ? 6.478 9.165 -4.885 1.00 91.38 135 TRP A N 1
ATOM 1060 C CA . TRP A 1 135 ? 5.562 10.263 -5.159 1.00 91.38 135 TRP A CA 1
ATOM 1061 C C . TRP A 1 135 ? 6.264 11.478 -5.776 1.00 91.38 135 TRP A C 1
ATOM 1063 O O . TRP A 1 135 ? 5.765 12.022 -6.758 1.00 91.38 135 TRP A O 1
ATOM 1073 N N . GLU A 1 136 ? 7.427 11.874 -5.254 1.00 90.44 136 GLU A N 1
ATOM 1074 C CA . GLU A 1 136 ? 8.211 12.979 -5.824 1.00 90.44 136 GLU A CA 1
ATOM 1075 C C . GLU A 1 136 ? 8.754 12.642 -7.221 1.00 90.44 136 GLU A C 1
ATOM 1077 O O . GLU A 1 136 ? 8.689 13.476 -8.124 1.00 90.44 136 GLU A O 1
ATOM 1082 N N . VAL A 1 137 ? 9.208 11.400 -7.431 1.00 90.56 137 VAL A N 1
ATOM 1083 C CA . VAL A 1 137 ? 9.623 10.912 -8.754 1.00 90.56 137 VAL A CA 1
ATOM 1084 C C . VAL A 1 137 ? 8.451 10.980 -9.731 1.00 90.56 137 VAL A C 1
ATOM 1086 O O . VAL A 1 137 ? 8.574 11.611 -10.777 1.00 90.56 137 VAL A O 1
ATOM 1089 N N . LEU A 1 138 ? 7.289 10.421 -9.383 1.00 89.88 138 LEU A N 1
ATOM 1090 C CA . LEU A 1 138 ? 6.117 10.421 -10.264 1.00 89.88 138 LEU A CA 1
ATOM 1091 C C . LEU A 1 138 ? 5.662 11.844 -10.603 1.00 89.88 138 LEU A C 1
ATOM 1093 O O . LEU A 1 138 ? 5.492 12.160 -11.772 1.00 89.88 138 LEU A O 1
ATOM 1097 N N . LYS A 1 139 ? 5.561 12.742 -9.619 1.00 85.81 139 LYS A N 1
ATOM 1098 C CA . LYS A 1 139 ? 5.192 14.150 -9.850 1.00 85.81 139 LYS A CA 1
ATOM 1099 C C . LYS A 1 139 ? 6.097 14.894 -10.827 1.00 85.81 139 LYS A C 1
ATOM 1101 O O . LYS A 1 139 ? 5.663 15.884 -11.410 1.00 85.81 139 LYS A O 1
ATOM 1106 N N . SER A 1 140 ? 7.356 14.486 -10.949 1.00 82.50 140 SER A N 1
ATOM 1107 C CA . SER A 1 140 ? 8.286 15.107 -11.890 1.00 82.50 140 SER A CA 1
ATOM 1108 C C . SER A 1 140 ? 8.081 14.654 -13.332 1.00 82.50 140 SER A C 1
ATOM 1110 O O . SER A 1 140 ? 8.389 15.417 -14.234 1.00 82.50 140 SER A O 1
ATOM 1112 N N . VAL A 1 141 ? 7.559 13.439 -13.536 1.00 76.94 141 VAL A N 1
ATOM 1113 C CA . VAL A 1 141 ? 7.339 12.847 -14.865 1.00 76.94 141 VAL A CA 1
ATOM 1114 C C . VAL A 1 141 ? 6.094 13.434 -15.539 1.00 76.94 141 VAL A C 1
ATOM 1116 O O . VAL A 1 141 ? 5.974 13.391 -16.756 1.00 76.94 141 VAL A O 1
ATOM 1119 N N . ASP A 1 142 ? 5.173 13.994 -14.752 1.00 65.50 142 ASP A N 1
ATOM 1120 C CA . ASP A 1 142 ? 3.962 14.675 -15.233 1.00 65.50 142 ASP A CA 1
ATOM 1121 C C . ASP A 1 142 ? 4.215 16.124 -15.709 1.00 65.50 142 ASP A C 1
ATOM 1123 O O . ASP A 1 142 ? 3.297 16.786 -16.188 1.00 65.50 142 ASP A O 1
ATOM 1127 N N . LYS A 1 143 ? 5.443 16.641 -15.552 1.00 56.44 143 LYS A N 1
ATOM 1128 C CA . LYS A 1 143 ? 5.852 17.983 -15.997 1.00 56.44 143 LYS A CA 1
ATOM 1129 C C . LYS A 1 143 ? 6.664 17.921 -17.282 1.00 56.44 143 LYS A C 1
ATOM 1131 O O . LYS A 1 143 ? 6.454 18.828 -18.116 1.00 56.44 143 LYS A O 1
#

Foldseek 3Di:
DDFDQFPNDTDDDDDDPDDDVCVVQCCCCPVVVHGFALCCPRCVVVLVPQDAFDQDPPDDVVLQDWDQDPPRDIAHDQASNDNRHHTPDDPFKDKDFPVVVLVVQVVDPPDDNDSVPTDIDMDGDDHGSRHVSNVNSRVVRVD

Radius of gyration: 20.13 Å; chains: 1; bounding box: 49×31×55 Å